Protein AF-A0A381ZMI6-F1 (afdb_monomer_lite)

Organism: NCBI:txid408172

Foldseek 3Di:
DDDDDDDDDDDDDDDDDDPPPDDDDDDDDDDDDDPPPPPPPPPPDDDDDDQDDAQQKKFKDFPLDAPDVVNLQVLAPPDDSVVTDIWGPFEECPDDDDPGRHHDVPPVPRGDDMDIDDDGDDDDPPPDPDDDDDDDDPDDDWDHDNSHTDD

Structure (mmCIF, N/CA/C/O backbone):
data_AF-A0A381ZMI6-F1
#
_entry.id   AF-A0A381ZMI6-F1
#
loop_
_atom_site.group_PDB
_atom_site.id
_atom_site.type_symbol
_atom_site.label_atom_id
_atom_site.label_alt_id
_atom_site.label_comp_id
_atom_site.label_asym_id
_atom_site.label_entity_id
_atom_site.label_seq_id
_atom_site.pdbx_PDB_ins_code
_atom_site.Cartn_x
_atom_site.Cartn_y
_atom_site.Cartn_z
_atom_site.occupancy
_atom_site.B_iso_or_equiv
_atom_site.auth_seq_id
_atom_site.auth_comp_id
_atom_site.auth_asym_id
_atom_site.auth_atom_id
_atom_site.pdbx_PDB_model_num
ATOM 1 N N . MET A 1 1 ? -14.728 66.797 16.050 1.00 37.75 1 MET A N 1
ATOM 2 C CA . MET A 1 1 ? -14.483 68.125 16.665 1.00 37.75 1 MET A CA 1
ATOM 3 C C . MET A 1 1 ? -15.867 68.757 16.794 1.00 37.75 1 MET A C 1
ATOM 5 O O . MET A 1 1 ? -16.529 68.810 15.778 1.00 37.75 1 MET A O 1
ATOM 9 N N . ALA A 1 2 ? -16.481 69.086 17.925 1.00 39.16 2 ALA A N 1
ATOM 10 C CA . ALA A 1 2 ? -16.093 69.339 19.309 1.00 39.16 2 ALA A CA 1
ATOM 11 C C . ALA A 1 2 ? -17.237 68.814 20.220 1.00 39.16 2 ALA A C 1
ATOM 13 O O . ALA A 1 2 ? -18.387 68.775 19.801 1.00 39.16 2 ALA A O 1
ATOM 14 N N . LYS A 1 3 ? -16.926 68.111 21.312 1.00 35.44 3 LYS A N 1
ATOM 15 C CA . LYS A 1 3 ? -16.911 68.588 22.712 1.00 35.44 3 LYS A CA 1
ATOM 16 C C . LYS A 1 3 ? -18.192 69.282 23.216 1.00 35.44 3 LYS A C 1
ATOM 18 O O . LYS A 1 3 ? -18.594 70.330 22.735 1.00 35.44 3 LYS A O 1
ATOM 23 N N . GLN A 1 4 ? -18.712 68.642 24.265 1.00 36.41 4 GLN A N 1
ATOM 24 C CA . GLN A 1 4 ? -19.677 69.055 25.284 1.00 36.41 4 GLN A CA 1
ATOM 25 C C . GLN A 1 4 ? -19.602 70.530 25.725 1.00 36.41 4 GLN A C 1
ATOM 27 O O . GLN A 1 4 ? -18.522 71.091 25.885 1.00 36.41 4 GLN A O 1
ATOM 32 N N . GLY A 1 5 ? -20.768 71.064 26.085 1.00 35.69 5 GLY A N 1
ATOM 33 C CA . GLY A 1 5 ? -21.001 72.077 27.123 1.00 35.69 5 GLY A CA 1
ATOM 34 C C . GLY A 1 5 ? -22.378 71.760 27.734 1.00 35.69 5 GLY A C 1
ATOM 35 O O . GLY A 1 5 ? -23.209 71.186 27.043 1.00 35.69 5 GLY A O 1
ATOM 36 N N . ALA A 1 6 ? -22.711 72.007 28.996 1.00 40.53 6 ALA A N 1
ATOM 37 C CA . ALA A 1 6 ? -22.186 72.968 29.947 1.00 40.53 6 ALA A CA 1
ATOM 38 C C . ALA A 1 6 ? -22.524 72.548 31.399 1.00 40.53 6 ALA A C 1
ATOM 40 O O . ALA A 1 6 ? -23.236 71.576 31.646 1.00 40.53 6 ALA A O 1
ATOM 41 N N . VAL A 1 7 ? -21.964 73.306 32.338 1.00 42.56 7 VAL A N 1
ATOM 42 C CA . VAL A 1 7 ? -21.950 73.138 33.798 1.00 42.56 7 VAL A CA 1
ATOM 43 C C . VAL A 1 7 ? -23.235 73.667 34.479 1.00 42.56 7 VAL A C 1
ATOM 45 O O . VAL A 1 7 ? -23.800 74.652 34.018 1.00 42.56 7 VAL A O 1
ATOM 48 N N . MET A 1 8 ? -23.633 72.976 35.568 1.00 38.25 8 MET A N 1
ATOM 49 C CA . MET A 1 8 ? -24.393 73.318 36.812 1.00 38.25 8 MET A CA 1
ATOM 50 C C . MET A 1 8 ? -24.779 74.807 37.040 1.00 38.25 8 MET A C 1
ATOM 52 O O . MET A 1 8 ? -23.976 75.644 36.636 1.00 38.25 8 MET A O 1
ATOM 56 N N . PRO A 1 9 ? -25.844 75.201 37.805 1.00 45.94 9 PRO A N 1
ATOM 57 C CA . PRO A 1 9 ? -26.228 74.653 39.129 1.00 45.94 9 PRO A CA 1
ATOM 58 C C . PRO A 1 9 ? -27.733 74.772 39.525 1.00 45.94 9 PRO A C 1
ATOM 60 O O . PRO A 1 9 ? -28.546 75.339 38.805 1.00 45.94 9 PRO A O 1
ATOM 63 N N . GLY A 1 10 ? -28.122 74.289 40.714 1.00 42.16 10 GLY A N 1
ATOM 64 C CA . GLY A 1 10 ? -29.425 74.641 41.307 1.00 42.16 10 GLY A CA 1
ATOM 65 C C . GLY A 1 10 ? -29.838 73.766 42.490 1.00 42.16 10 GLY A C 1
ATOM 66 O O . GLY A 1 10 ? -30.166 72.599 42.318 1.00 42.16 10 GLY A O 1
ATOM 67 N N . ALA A 1 11 ? -29.809 74.333 43.695 1.00 44.09 11 ALA A N 1
ATOM 68 C CA . ALA A 1 11 ? -30.205 73.686 44.943 1.00 44.09 11 ALA A CA 1
ATOM 69 C C . ALA A 1 11 ? -31.689 73.929 45.308 1.00 44.09 11 ALA A C 1
ATOM 71 O O . ALA A 1 11 ? -32.264 74.936 44.899 1.00 44.09 11 ALA A O 1
ATOM 72 N N . TRP A 1 12 ? -32.190 73.055 46.203 1.00 32.69 12 TRP A N 1
ATOM 73 C CA . TRP A 1 12 ? -33.385 73.128 47.084 1.00 32.69 12 TRP A CA 1
ATOM 74 C C . TRP A 1 12 ? -34.734 72.595 46.550 1.00 32.69 12 TRP A C 1
ATOM 76 O O . TRP A 1 12 ? -34.969 72.661 45.349 1.00 32.69 12 TRP A O 1
ATOM 86 N N . PRO A 1 13 ? -35.677 72.122 47.413 1.00 45.28 13 PRO A N 1
ATOM 87 C CA . PRO A 1 13 ? -35.641 71.942 48.877 1.00 45.28 13 PRO A CA 1
ATOM 88 C C . PRO A 1 13 ? -35.983 70.508 49.362 1.00 45.28 13 PRO A C 1
ATOM 90 O O . PRO A 1 13 ? -36.653 69.725 48.687 1.00 45.28 13 PRO A O 1
ATOM 93 N N . LYS A 1 14 ? -35.576 70.178 50.599 1.00 51.84 14 LYS A N 1
ATOM 94 C CA . LYS A 1 14 ? -36.028 68.975 51.320 1.00 51.84 14 LYS A CA 1
ATOM 95 C C . LYS A 1 14 ? -37.516 69.115 51.665 1.00 51.84 14 LYS A C 1
ATOM 97 O O . LYS A 1 14 ? -37.888 70.046 52.373 1.00 51.84 14 LYS A O 1
ATOM 102 N N . ARG A 1 15 ? -38.362 68.191 51.197 1.00 52.03 15 ARG A N 1
ATOM 103 C CA . ARG A 1 15 ? -39.734 68.042 51.704 1.00 52.03 15 ARG A CA 1
ATOM 104 C C . ARG A 1 15 ? -39.728 67.066 52.878 1.00 52.03 15 ARG A C 1
ATOM 106 O O . ARG A 1 15 ? -39.367 65.906 52.706 1.00 52.03 15 ARG A O 1
ATOM 113 N N . ASN A 1 16 ? -40.118 67.569 54.049 1.00 49.28 16 ASN A N 1
ATOM 114 C CA . ASN A 1 16 ? -40.452 66.782 55.233 1.00 49.28 16 ASN A CA 1
ATOM 115 C C . ASN A 1 16 ? -41.575 65.797 54.881 1.00 49.28 16 ASN A C 1
ATOM 117 O O . ASN A 1 16 ? -42.679 66.226 54.544 1.00 49.28 16 ASN A O 1
ATOM 121 N N . ILE A 1 17 ? -41.289 64.496 54.949 1.00 56.69 17 ILE A N 1
ATOM 122 C CA . ILE A 1 17 ? -42.307 63.445 54.908 1.00 56.69 17 ILE A CA 1
ATOM 123 C C . ILE A 1 17 ? -42.584 63.035 56.353 1.00 56.69 17 ILE A C 1
ATOM 125 O O . ILE A 1 17 ? -41.675 62.652 57.083 1.00 56.69 17 ILE A O 1
ATOM 129 N N . ASP A 1 18 ? -43.844 63.193 56.739 1.00 57.88 18 ASP A N 1
ATOM 130 C CA . ASP A 1 18 ? -44.426 62.813 58.023 1.00 57.88 18 ASP A CA 1
ATOM 131 C C . ASP A 1 18 ? -44.352 61.280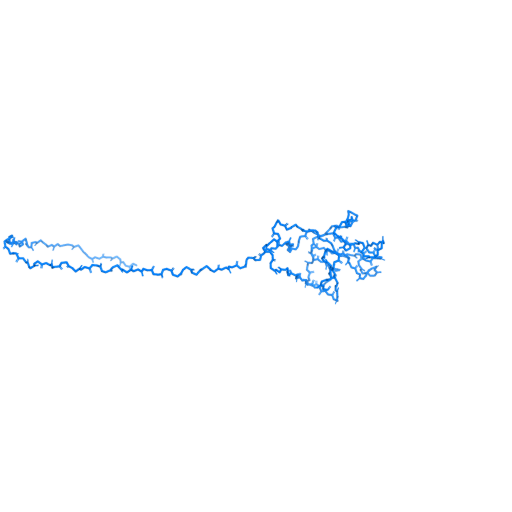 58.216 1.00 57.88 18 ASP A C 1
ATOM 133 O O . ASP A 1 18 ? -44.862 60.552 57.354 1.00 57.88 18 ASP A O 1
ATOM 137 N N . PRO A 1 19 ? -43.690 60.773 59.276 1.00 52.41 19 PRO A N 1
ATOM 138 C CA . PRO A 1 19 ? -43.442 59.343 59.461 1.00 52.41 19 PRO A CA 1
ATOM 139 C C . PRO A 1 19 ? -44.691 58.506 59.794 1.00 52.41 19 PRO A C 1
ATOM 141 O O . PRO A 1 19 ? -44.605 57.282 59.720 1.00 52.41 19 PRO A O 1
ATOM 144 N N . ASP A 1 20 ? -45.849 59.115 60.073 1.00 52.78 20 ASP A N 1
ATOM 145 C CA . ASP A 1 20 ? -47.028 58.387 60.577 1.00 52.78 20 ASP A CA 1
ATOM 146 C C . ASP A 1 20 ? -48.112 58.078 59.525 1.00 52.78 20 ASP A C 1
ATOM 148 O O . ASP A 1 20 ? -49.201 57.594 59.847 1.00 52.78 20 ASP A O 1
ATOM 152 N N . LYS A 1 21 ? -47.830 58.264 58.229 1.00 53.06 21 LYS A N 1
ATOM 153 C CA . LYS A 1 21 ? -48.731 57.787 57.162 1.00 53.06 21 LYS A CA 1
ATOM 154 C C . LYS A 1 21 ? -48.449 56.329 56.801 1.00 53.06 21 LYS A C 1
ATOM 156 O O . LYS A 1 21 ? -47.732 56.029 55.848 1.00 53.06 21 LYS A O 1
ATOM 161 N N . ALA A 1 22 ? -49.069 55.419 57.548 1.00 52.47 22 ALA A N 1
ATOM 162 C CA . ALA A 1 22 ? -49.105 53.991 57.247 1.00 52.47 22 ALA A CA 1
ATOM 163 C C . ALA A 1 22 ? -49.754 53.718 55.869 1.00 52.47 22 ALA A C 1
ATOM 165 O O . ALA A 1 22 ? -50.953 53.922 55.674 1.00 52.47 22 ALA A O 1
ATOM 166 N N . GLY A 1 23 ? -48.950 53.259 54.904 1.00 54.94 23 GLY A N 1
ATOM 167 C CA . GLY A 1 23 ? -49.414 52.722 53.619 1.00 54.94 23 GLY A CA 1
ATOM 168 C C . GLY A 1 23 ? -49.861 51.253 53.730 1.00 54.94 23 GLY A C 1
ATOM 169 O O . GLY A 1 23 ? -49.452 50.557 54.661 1.00 54.94 23 GLY A O 1
ATOM 170 N N . PRO A 1 24 ? -50.708 50.758 52.808 1.00 54.81 24 PRO A N 1
ATOM 171 C CA . PRO A 1 24 ? -51.360 49.456 52.939 1.00 54.81 24 PRO A CA 1
ATOM 172 C C . PRO A 1 24 ? -50.378 48.279 52.852 1.00 54.81 24 PRO A C 1
ATOM 174 O O . PRO A 1 24 ? -49.489 48.232 52.002 1.00 54.81 24 PRO A O 1
ATOM 177 N N . THR A 1 25 ? -50.580 47.299 53.733 1.00 59.00 25 THR A N 1
ATOM 178 C CA . THR A 1 25 ? -49.790 46.072 53.858 1.00 59.00 25 THR A CA 1
ATOM 179 C C . THR A 1 25 ? -49.958 45.158 52.639 1.00 59.00 25 THR A C 1
ATOM 181 O O . THR A 1 25 ? -51.062 44.730 52.296 1.00 59.00 25 THR A O 1
ATOM 184 N N . LEU A 1 26 ? -48.845 44.825 51.977 1.00 46.81 26 LEU A N 1
ATOM 185 C CA . LEU A 1 26 ? -48.816 43.846 50.889 1.00 46.81 26 LEU A CA 1
ATOM 186 C C . LEU A 1 26 ? -48.977 42.431 51.461 1.00 46.81 26 LEU A C 1
ATOM 188 O O . LEU A 1 26 ? -48.197 42.002 52.312 1.00 46.81 26 LEU A O 1
ATOM 192 N N . ARG A 1 27 ? -49.983 41.689 50.985 1.00 55.06 27 ARG A N 1
ATOM 193 C CA . ARG A 1 27 ? -50.156 40.271 51.332 1.00 55.06 27 ARG A CA 1
ATOM 194 C C . ARG A 1 27 ? -49.198 39.409 50.496 1.00 55.06 27 ARG A C 1
ATOM 196 O O . ARG A 1 27 ? -49.142 39.603 49.282 1.00 55.06 27 ARG A O 1
ATOM 203 N N . PRO A 1 28 ? -48.484 38.436 51.087 1.00 52.53 28 PRO A N 1
ATOM 204 C CA . PRO A 1 28 ? -47.637 37.528 50.323 1.00 52.53 28 PRO A CA 1
ATOM 205 C C . PRO A 1 28 ? -48.489 36.508 49.552 1.00 52.53 28 PRO A C 1
ATOM 207 O O . PRO A 1 28 ? -49.405 35.900 50.105 1.00 52.53 28 PRO A O 1
ATOM 210 N N . VAL A 1 29 ? -48.171 36.303 48.272 1.00 56.78 29 VAL A N 1
ATOM 211 C CA . VAL A 1 29 ? -48.722 35.214 47.446 1.00 56.78 29 VAL A CA 1
ATOM 212 C C . VAL A 1 29 ? -47.821 33.975 47.529 1.00 56.78 29 VAL A C 1
ATOM 214 O O . VAL A 1 29 ? -46.596 34.116 47.517 1.00 56.78 29 VAL A O 1
ATOM 217 N N . PRO A 1 30 ? -48.379 32.751 47.599 1.00 52.62 30 PRO A N 1
ATOM 218 C CA . PRO A 1 30 ? -47.579 31.542 47.734 1.00 52.62 30 PRO A CA 1
ATOM 219 C C . PRO A 1 30 ? -46.930 31.166 46.394 1.00 52.62 30 PRO A C 1
ATOM 221 O O . PRO A 1 30 ? -47.610 30.970 45.386 1.00 52.62 30 PRO A O 1
ATOM 224 N N . PHE A 1 31 ? -45.603 31.028 46.389 1.00 56.56 31 PHE A N 1
ATOM 225 C CA . PHE A 1 31 ? -44.830 30.518 45.255 1.00 56.56 31 PHE A CA 1
ATOM 226 C C . PHE A 1 31 ? -45.160 29.033 45.024 1.00 56.56 31 PHE A C 1
ATOM 228 O O . PHE A 1 31 ? -44.743 28.162 45.790 1.00 56.56 31 PHE A O 1
ATOM 235 N N . LYS A 1 32 ? -45.911 28.717 43.962 1.00 51.25 32 LYS A N 1
ATOM 236 C CA . LYS A 1 32 ? -46.058 27.335 43.486 1.00 51.25 32 LYS A CA 1
ATOM 237 C C . LYS A 1 32 ? -44.734 26.895 42.857 1.00 51.25 32 LYS A C 1
ATOM 239 O O . LYS A 1 32 ? -44.227 27.556 41.956 1.00 51.25 32 LYS A O 1
ATOM 244 N N . ARG A 1 33 ? -44.176 25.786 43.354 1.00 57.72 33 ARG A N 1
ATOM 245 C CA . ARG A 1 33 ? -42.951 25.162 42.832 1.00 57.72 33 ARG A CA 1
ATOM 246 C C . ARG A 1 33 ? -43.142 24.829 41.348 1.00 57.72 33 ARG A C 1
ATOM 248 O O . ARG A 1 33 ? -43.928 23.947 41.020 1.00 57.72 33 ARG A O 1
ATOM 255 N N . LEU A 1 34 ? -42.428 25.529 40.467 1.00 54.03 34 LEU A N 1
ATOM 256 C CA . LEU A 1 34 ? -42.243 25.091 39.087 1.00 54.03 34 LEU A CA 1
ATOM 257 C C . LEU A 1 34 ? -41.265 23.913 39.108 1.00 54.03 34 LEU A C 1
ATOM 259 O O . LEU A 1 34 ? -40.076 24.095 39.368 1.00 54.03 34 LEU A O 1
ATOM 263 N N . THR A 1 35 ? -41.754 22.705 38.848 1.00 62.28 35 THR A N 1
ATOM 264 C CA . THR A 1 35 ? -40.879 21.576 38.530 1.00 62.28 35 THR A CA 1
ATOM 265 C C . THR A 1 35 ? -40.391 21.773 37.100 1.00 62.28 35 THR A C 1
ATOM 267 O O . THR A 1 35 ? -41.146 21.593 36.146 1.00 62.28 35 THR A O 1
ATOM 270 N N . LEU A 1 36 ? -39.138 22.197 36.948 1.00 50.53 36 LEU A N 1
ATOM 271 C CA . LEU A 1 36 ? -38.478 22.269 35.652 1.00 50.53 36 LEU A CA 1
ATOM 272 C C . LEU A 1 36 ? -38.138 20.836 35.217 1.00 50.53 36 LEU A C 1
ATOM 274 O O . LEU A 1 36 ? -37.161 20.254 35.684 1.00 50.53 36 LEU A O 1
ATOM 278 N N . CYS A 1 37 ? -38.955 20.246 34.344 1.00 55.22 37 CYS A N 1
ATOM 279 C CA . CYS A 1 37 ? -38.565 19.053 33.597 1.00 55.22 37 CYS A CA 1
ATOM 280 C C . CYS A 1 37 ? -37.443 19.443 32.626 1.00 55.22 37 CYS A C 1
ATOM 282 O O . CYS A 1 37 ? -37.697 19.879 31.506 1.00 55.22 37 CYS A O 1
ATOM 284 N N . GLY A 1 38 ? -36.192 19.332 33.073 1.00 57.75 38 GLY A N 1
ATOM 285 C CA . GLY A 1 38 ? -35.026 19.448 32.206 1.00 57.75 38 GLY A CA 1
ATOM 286 C C . GLY A 1 38 ? -34.953 18.234 31.286 1.00 57.75 38 GLY A C 1
ATOM 287 O O . GLY A 1 38 ? -34.506 17.169 31.704 1.00 57.75 38 GLY A O 1
ATOM 288 N N . LEU A 1 39 ? -35.405 18.381 30.040 1.00 63.94 39 LEU A N 1
ATOM 289 C CA . LEU A 1 39 ? -35.179 17.387 28.997 1.00 63.94 39 LEU A CA 1
ATOM 290 C C . LEU A 1 39 ? -33.698 17.458 28.591 1.00 63.94 39 LEU A C 1
ATOM 292 O O . LEU A 1 39 ? -33.299 18.298 27.785 1.00 63.94 39 LEU A O 1
ATOM 296 N N . LEU A 1 40 ? -32.865 16.612 29.198 1.00 64.06 40 LEU A N 1
ATOM 297 C CA . LEU A 1 40 ? -31.459 16.476 28.827 1.00 64.06 40 LEU A CA 1
ATOM 298 C C . LEU A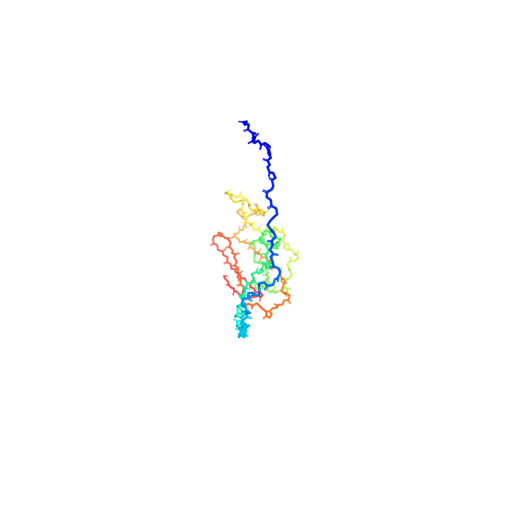 1 40 ? -31.376 15.682 27.514 1.00 64.06 40 LEU A C 1
ATOM 300 O O . LEU A 1 40 ? -31.342 14.454 27.513 1.00 64.06 40 LEU A O 1
ATOM 304 N N . LEU A 1 41 ? -31.375 16.387 26.383 1.00 62.25 41 LEU A N 1
ATOM 305 C CA . LEU A 1 41 ? -31.043 15.804 25.083 1.00 62.25 41 LEU A CA 1
ATOM 306 C C . LEU A 1 41 ? -29.547 15.465 25.068 1.00 62.25 41 LEU A C 1
ATOM 308 O O . LEU A 1 41 ? -28.704 16.312 24.777 1.00 62.25 41 LEU A O 1
ATOM 312 N N . LEU A 1 42 ? -29.210 14.215 25.391 1.00 63.22 42 LEU A N 1
ATOM 313 C CA . LEU A 1 42 ? -27.891 13.653 25.114 1.00 63.22 42 LEU A CA 1
ATOM 314 C C . LEU A 1 42 ? -27.756 13.478 23.598 1.00 63.22 42 LEU A C 1
ATOM 316 O O . LEU A 1 42 ? -28.139 12.455 23.033 1.00 63.22 42 LEU A O 1
ATOM 320 N N . ALA A 1 43 ? -27.222 14.495 22.926 1.00 62.97 43 ALA A N 1
ATOM 321 C CA . ALA A 1 43 ? -26.785 14.356 21.548 1.00 62.97 43 ALA A CA 1
ATOM 322 C C . ALA A 1 43 ? -25.566 13.420 21.517 1.00 62.97 43 ALA A C 1
ATOM 324 O O . ALA A 1 43 ? -24.445 13.821 21.831 1.00 62.97 43 ALA A O 1
ATOM 325 N N . VAL A 1 44 ? -25.783 12.156 21.150 1.00 62.53 44 VAL A N 1
ATOM 326 C CA . VAL A 1 44 ? -24.688 11.237 20.827 1.00 62.53 44 VAL A CA 1
ATOM 327 C C . VAL A 1 44 ? -24.116 11.670 19.479 1.00 62.53 44 VAL A C 1
ATOM 329 O O . VAL A 1 44 ? -24.670 11.364 18.427 1.00 62.5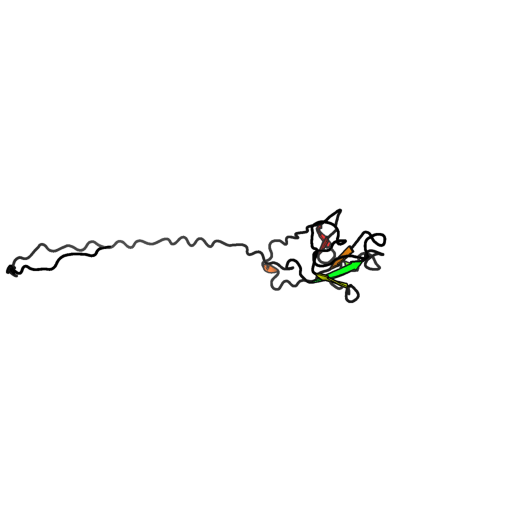3 44 VAL A O 1
ATOM 332 N N . SER A 1 45 ? -23.014 12.417 19.506 1.00 66.94 45 SER A N 1
ATOM 333 C CA . SER A 1 45 ? -22.214 12.680 18.310 1.00 66.94 45 SER A CA 1
ATOM 334 C C . SER A 1 45 ? -21.292 11.488 18.065 1.00 66.94 45 SER A C 1
ATOM 336 O O . SER A 1 45 ? -20.492 11.130 18.930 1.00 66.94 45 SER A O 1
ATOM 338 N N . ALA A 1 46 ? -21.402 10.860 16.895 1.00 64.38 46 ALA A N 1
ATOM 339 C CA . ALA A 1 46 ? -20.396 9.910 16.445 1.00 64.38 46 ALA A CA 1
ATOM 340 C C . ALA A 1 46 ? -19.138 10.700 16.058 1.00 64.38 46 ALA A C 1
ATOM 342 O O . ALA A 1 46 ? -19.147 11.456 15.085 1.00 64.38 46 ALA A O 1
ATOM 343 N N . ARG A 1 47 ? -18.057 10.548 16.828 1.00 70.06 47 ARG A N 1
ATOM 344 C CA . ARG A 1 47 ? -16.748 11.076 16.438 1.00 70.06 47 ARG A CA 1
ATOM 345 C C . ARG A 1 47 ? -16.098 10.097 15.468 1.00 70.06 47 ARG A C 1
ATOM 347 O O . ARG A 1 47 ? -15.921 8.932 15.803 1.00 70.06 47 ARG A O 1
ATOM 354 N N . GLY A 1 48 ? -15.766 10.576 14.271 1.00 74.88 48 GLY A N 1
ATOM 355 C CA . GLY A 1 48 ? -14.897 9.849 13.354 1.00 74.88 48 GLY A CA 1
ATOM 356 C C . GLY A 1 48 ? -13.442 10.050 13.760 1.00 74.88 48 GLY A C 1
ATOM 357 O O . GLY A 1 48 ? -12.996 11.188 13.898 1.00 74.88 48 GLY A O 1
ATOM 358 N N . GLU A 1 49 ? -12.713 8.957 13.945 1.00 84.94 49 GLU A N 1
ATOM 359 C CA . GLU A 1 49 ? -11.266 8.974 14.141 1.00 84.94 49 GLU A CA 1
ATOM 360 C C . GLU A 1 49 ? -10.558 8.620 12.829 1.00 84.94 49 GLU A C 1
ATOM 362 O O . GLU A 1 49 ? -10.984 7.728 12.094 1.00 84.94 49 GLU A O 1
ATOM 367 N N . SER A 1 50 ? -9.471 9.330 12.523 1.00 89.81 50 SER A N 1
ATOM 368 C CA . SER A 1 50 ? -8.616 9.007 11.382 1.00 89.81 50 SER A CA 1
ATOM 369 C C . SER A 1 50 ? -7.556 7.990 11.797 1.00 89.81 50 SER A C 1
ATOM 371 O O . SER A 1 50 ? -6.496 8.369 12.289 1.00 89.81 50 SER A O 1
ATOM 373 N N . LEU A 1 51 ? -7.811 6.713 11.520 1.00 92.06 51 LEU A N 1
ATOM 374 C CA . LEU A 1 51 ? -6.881 5.611 11.811 1.00 92.06 51 LEU A CA 1
ATOM 375 C C . LEU A 1 51 ? -5.610 5.658 10.956 1.00 92.06 51 LEU A C 1
ATOM 377 O O . LEU A 1 51 ? -4.528 5.267 11.387 1.00 92.06 51 LEU A O 1
ATOM 381 N N . VAL A 1 52 ? -5.747 6.158 9.727 1.00 94.31 52 VAL A N 1
ATOM 382 C CA . VAL A 1 52 ? -4.638 6.374 8.801 1.00 94.31 52 VAL A CA 1
ATOM 383 C C . VAL A 1 52 ? -4.721 7.811 8.292 1.00 94.31 52 VAL A C 1
ATOM 385 O O . VAL A 1 52 ? -5.571 8.110 7.455 1.00 94.31 52 VAL A O 1
ATOM 388 N N . PRO A 1 53 ? -3.866 8.720 8.792 1.00 93.00 53 PRO A N 1
ATOM 389 C CA . PRO A 1 53 ? -3.841 10.097 8.320 1.00 93.00 53 PRO A CA 1
ATOM 390 C C . PRO A 1 53 ? -3.466 10.193 6.838 1.00 93.00 53 PRO A C 1
ATOM 392 O O . PRO A 1 53 ? -2.632 9.423 6.341 1.00 93.00 53 PRO A O 1
ATOM 395 N N . ASN A 1 54 ? -4.018 11.202 6.161 1.00 91.00 54 ASN A N 1
ATOM 396 C CA . ASN A 1 54 ? -3.602 11.578 4.810 1.00 91.00 54 ASN A CA 1
ATOM 397 C C . ASN A 1 54 ? -2.090 11.836 4.768 1.00 91.00 54 ASN A C 1
ATOM 399 O O . ASN A 1 54 ? -1.528 12.438 5.685 1.00 91.00 54 ASN A O 1
ATOM 403 N N . TYR A 1 55 ? -1.438 11.413 3.686 1.00 92.62 55 TYR A N 1
ATOM 404 C CA . TYR A 1 55 ? -0.002 11.612 3.448 1.00 92.62 55 TYR A CA 1
ATOM 405 C C . TYR A 1 55 ? 0.920 10.981 4.506 1.00 92.62 55 TYR A C 1
ATOM 407 O O . TYR A 1 55 ? 2.092 11.366 4.605 1.00 92.62 55 TYR A O 1
ATOM 415 N N . SER A 1 56 ? 0.409 10.023 5.293 1.00 96.44 56 SER A N 1
ATOM 416 C CA . SER A 1 56 ? 1.213 9.204 6.206 1.00 96.44 56 SER A CA 1
ATOM 417 C C . SER A 1 56 ? 2.162 8.282 5.435 1.00 96.44 56 SER A C 1
ATOM 419 O O . SER A 1 56 ? 1.991 8.074 4.237 1.00 96.44 56 SER A O 1
ATOM 421 N N . ASN A 1 57 ? 3.177 7.729 6.105 1.00 98.00 57 ASN A N 1
ATOM 422 C CA . ASN A 1 57 ? 4.078 6.754 5.485 1.00 98.00 57 ASN A CA 1
ATOM 423 C C . ASN A 1 57 ? 3.377 5.407 5.279 1.00 98.00 57 ASN A C 1
ATOM 425 O O . ASN A 1 57 ? 2.695 4.913 6.185 1.00 98.00 57 ASN A O 1
ATOM 429 N N . TRP A 1 58 ? 3.591 4.817 4.109 1.00 98.44 58 TRP A N 1
ATOM 430 C CA . TRP A 1 58 ? 3.115 3.506 3.682 1.00 98.44 58 TRP A CA 1
ATOM 431 C C . TRP A 1 58 ? 4.292 2.649 3.231 1.00 98.44 58 TRP A C 1
ATOM 433 O O . TRP A 1 58 ? 5.270 3.167 2.684 1.00 98.44 58 TRP A O 1
ATOM 443 N N . LYS A 1 59 ? 4.161 1.334 3.416 1.00 98.69 59 LYS A N 1
ATOM 444 C CA . LYS A 1 59 ? 4.998 0.363 2.720 1.00 98.69 59 LYS A CA 1
ATOM 445 C C . LYS A 1 59 ? 4.487 0.218 1.294 1.00 98.69 59 LYS A C 1
ATOM 447 O O . LYS A 1 59 ? 3.273 0.161 1.081 1.00 98.69 59 LYS A O 1
ATOM 452 N N . TYR A 1 60 ? 5.396 0.140 0.333 1.00 98.62 60 TYR A N 1
ATOM 453 C CA . TYR A 1 60 ? 5.044 -0.131 -1.051 1.00 98.62 60 TYR A CA 1
ATOM 454 C C . TYR A 1 60 ? 6.044 -1.045 -1.754 1.00 98.62 60 TYR A C 1
ATOM 456 O O . TYR A 1 60 ? 7.241 -1.057 -1.453 1.00 98.62 60 TYR A O 1
ATOM 464 N N . LEU A 1 61 ? 5.536 -1.780 -2.737 1.00 98.56 61 LEU A N 1
ATOM 465 C CA . LEU A 1 61 ? 6.315 -2.648 -3.605 1.00 98.56 61 LEU A CA 1
ATOM 466 C C . LEU A 1 61 ? 5.917 -2.412 -5.063 1.00 98.56 61 LEU A C 1
ATOM 468 O O . LEU A 1 61 ? 4.737 -2.347 -5.404 1.00 98.56 61 LEU A O 1
ATOM 472 N N . GLU A 1 62 ? 6.927 -2.275 -5.918 1.00 98.06 62 GLU A N 1
ATOM 473 C CA . GLU A 1 62 ? 6.756 -2.162 -7.368 1.00 98.06 62 GLU A CA 1
ATOM 474 C C . GLU A 1 62 ? 6.234 -3.489 -7.926 1.00 98.06 62 GLU A C 1
ATOM 476 O O . GLU A 1 62 ? 6.864 -4.527 -7.721 1.00 98.06 62 GLU A O 1
ATOM 481 N N . GLY A 1 63 ? 5.119 -3.465 -8.656 1.00 97.50 63 GLY A N 1
ATOM 482 C CA . GLY A 1 63 ? 4.464 -4.664 -9.180 1.00 97.50 63 GLY A CA 1
ATOM 483 C C . GLY A 1 63 ? 5.141 -5.261 -10.412 1.00 97.50 63 GLY A C 1
ATOM 484 O O . GLY A 1 63 ? 4.526 -5.392 -11.466 1.00 97.50 63 GLY A O 1
ATOM 485 N N . LYS A 1 64 ? 6.430 -5.595 -10.296 1.00 97.38 64 LYS A N 1
ATOM 486 C CA . LYS A 1 64 ? 7.196 -6.333 -11.320 1.00 97.38 64 LYS A CA 1
ATOM 487 C C . LYS A 1 64 ? 6.911 -7.839 -11.293 1.00 97.38 64 LYS A C 1
ATOM 489 O O . LYS A 1 64 ? 7.141 -8.526 -12.280 1.00 97.38 64 LYS A O 1
ATOM 494 N N . ALA A 1 65 ? 6.441 -8.329 -10.154 1.00 96.69 65 ALA A N 1
ATOM 495 C CA . ALA A 1 65 ? 5.962 -9.679 -9.893 1.00 96.69 65 ALA A CA 1
ATOM 496 C C . ALA A 1 65 ? 4.904 -9.592 -8.781 1.00 96.69 65 ALA A C 1
ATOM 498 O O . ALA A 1 65 ? 4.657 -8.499 -8.260 1.00 96.69 65 ALA A O 1
ATOM 499 N N . GLU A 1 66 ? 4.305 -10.723 -8.402 1.00 97.25 66 GLU A N 1
ATOM 500 C CA . GLU A 1 66 ? 3.434 -10.739 -7.226 1.00 97.25 66 GLU A CA 1
ATOM 501 C C . GLU A 1 66 ? 4.168 -10.323 -5.949 1.00 97.25 66 GLU A C 1
ATOM 503 O O . GLU A 1 66 ? 5.375 -10.522 -5.798 1.00 97.25 66 GLU A O 1
ATOM 508 N N . ALA A 1 67 ? 3.406 -9.759 -5.011 1.00 97.94 67 ALA A N 1
ATOM 509 C CA . ALA A 1 67 ? 3.923 -9.264 -3.740 1.00 97.94 67 ALA A CA 1
ATOM 510 C C . ALA A 1 67 ? 4.420 -10.361 -2.789 1.00 97.94 67 ALA A C 1
ATOM 512 O O . ALA A 1 67 ? 5.186 -10.078 -1.864 1.00 97.94 67 ALA A O 1
ATOM 513 N N . SER A 1 68 ? 3.977 -11.598 -2.996 1.00 98.25 68 SER A N 1
ATOM 514 C CA . SER A 1 68 ? 4.378 -12.755 -2.206 1.00 98.25 68 SER A CA 1
ATOM 515 C C . SER A 1 68 ? 4.162 -14.058 -2.970 1.00 98.25 68 SER A C 1
ATOM 517 O O . SER A 1 68 ? 3.392 -14.110 -3.927 1.00 98.25 68 SER A O 1
ATOM 519 N N . ASP A 1 69 ? 4.788 -15.124 -2.479 1.00 96.69 69 ASP A N 1
ATOM 520 C CA . ASP A 1 69 ? 4.496 -16.505 -2.855 1.00 96.69 69 ASP A CA 1
ATOM 521 C C . ASP A 1 69 ? 4.175 -17.298 -1.569 1.00 96.69 69 ASP A C 1
ATOM 523 O O . ASP A 1 69 ? 5.049 -17.409 -0.704 1.00 96.69 69 ASP A O 1
ATOM 527 N N . PRO A 1 70 ? 2.926 -17.760 -1.357 1.00 97.38 70 PRO A N 1
ATOM 528 C CA . PRO A 1 70 ? 1.788 -17.680 -2.276 1.00 97.38 70 PRO A CA 1
ATOM 529 C C . PRO A 1 70 ? 1.255 -16.240 -2.468 1.00 97.38 70 PRO A C 1
ATOM 531 O O . PRO A 1 70 ? 1.415 -15.408 -1.568 1.00 97.38 70 PRO A O 1
ATOM 534 N N . PRO A 1 71 ? 0.543 -15.934 -3.576 1.00 97.25 71 PRO A N 1
ATOM 535 C CA . PRO A 1 71 ? 0.033 -14.583 -3.893 1.00 97.25 71 PRO A CA 1
ATOM 536 C C . PRO A 1 71 ? -0.939 -13.964 -2.878 1.00 97.25 71 PRO A C 1
ATOM 538 O O . PRO A 1 71 ? -1.270 -12.781 -2.948 1.00 97.25 71 PRO A O 1
ATOM 541 N N . THR A 1 72 ? -1.457 -14.760 -1.946 1.00 97.69 72 THR A N 1
ATOM 542 C CA . THR A 1 72 ? -2.377 -14.297 -0.902 1.00 97.69 72 THR A CA 1
ATOM 543 C C . THR A 1 72 ? -1.667 -13.900 0.387 1.00 97.69 72 THR A C 1
ATOM 545 O O . THR A 1 72 ? -2.230 -13.132 1.164 1.00 97.69 72 THR A O 1
ATOM 548 N N . ALA A 1 73 ? -0.430 -14.355 0.613 1.00 98.31 73 ALA A N 1
ATOM 549 C CA . ALA A 1 73 ? 0.255 -14.175 1.891 1.00 98.31 73 ALA A CA 1
ATOM 550 C C . ALA A 1 73 ? 0.448 -12.696 2.262 1.00 98.31 73 ALA A C 1
ATOM 552 O O . ALA A 1 73 ? 0.284 -12.340 3.426 1.00 98.31 73 ALA A O 1
ATOM 553 N N . TRP A 1 74 ? 0.715 -11.813 1.293 1.00 98.31 74 TRP A N 1
ATOM 554 C CA . TRP A 1 74 ? 0.914 -10.380 1.550 1.00 98.31 74 TRP A CA 1
ATOM 555 C C . TRP A 1 74 ? -0.315 -9.650 2.110 1.00 98.31 74 TRP A C 1
ATOM 557 O O . TRP A 1 74 ? -0.185 -8.545 2.642 1.00 98.31 74 TRP A O 1
ATOM 567 N N . ARG A 1 75 ? -1.505 -10.252 2.011 1.00 98.19 75 ARG A N 1
ATOM 568 C CA . ARG A 1 75 ? -2.785 -9.693 2.482 1.00 98.19 75 ARG A CA 1
ATOM 569 C C . ARG A 1 75 ? -2.979 -9.905 3.984 1.00 98.19 75 ARG A C 1
ATOM 571 O O . ARG A 1 75 ? -3.718 -9.159 4.625 1.00 98.19 75 ARG A O 1
ATOM 578 N N . GLU A 1 76 ? -2.285 -10.889 4.551 1.00 97.81 76 GLU A N 1
ATOM 579 C CA . GLU A 1 76 ? -2.413 -11.299 5.947 1.00 97.81 76 GLU A CA 1
ATOM 580 C C . GLU A 1 76 ? -1.788 -10.289 6.907 1.00 97.81 76 GLU A C 1
ATOM 582 O O . GLU A 1 76 ? -0.794 -9.635 6.589 1.00 97.81 76 GLU A O 1
ATOM 587 N N . LEU A 1 77 ? -2.325 -10.170 8.124 1.00 96.44 77 LEU A N 1
ATOM 588 C CA . LEU A 1 77 ? -1.826 -9.221 9.132 1.00 96.44 77 LEU A CA 1
ATOM 589 C C . LEU A 1 77 ? -0.359 -9.495 9.522 1.00 96.44 77 LEU A C 1
ATOM 591 O O . LEU A 1 77 ? 0.428 -8.562 9.709 1.00 96.44 77 LEU A O 1
ATOM 595 N N . ALA A 1 78 ? 0.012 -10.776 9.585 1.00 96.62 78 ALA A N 1
ATOM 596 C CA . ALA A 1 78 ? 1.330 -11.242 10.008 1.00 96.62 78 ALA A CA 1
ATOM 597 C C . ALA A 1 78 ? 2.409 -11.194 8.910 1.00 96.62 78 ALA A C 1
ATOM 599 O O . ALA A 1 78 ? 3.563 -11.496 9.202 1.00 96.62 78 ALA A O 1
ATOM 600 N N . PHE A 1 79 ? 2.070 -10.811 7.673 1.00 98.19 79 PHE A N 1
ATOM 601 C CA . PHE A 1 79 ? 3.054 -10.725 6.594 1.00 98.19 79 PHE A CA 1
ATOM 602 C C . PHE A 1 79 ? 4.198 -9.760 6.935 1.00 98.19 79 PHE A C 1
ATOM 604 O O . PHE A 1 79 ? 3.955 -8.644 7.425 1.00 98.19 79 PHE A O 1
ATOM 611 N N . ASP A 1 80 ? 5.422 -10.213 6.652 1.00 98.00 80 ASP A N 1
ATOM 612 C CA . ASP A 1 80 ? 6.651 -9.443 6.796 1.00 98.00 80 ASP A CA 1
ATOM 613 C C . ASP A 1 80 ? 6.902 -8.593 5.544 1.00 98.00 80 ASP A C 1
ATOM 615 O O . ASP A 1 80 ? 7.281 -9.083 4.482 1.00 98.00 80 ASP A O 1
ATOM 619 N N . ASP A 1 81 ? 6.682 -7.291 5.693 1.00 98.19 81 ASP A N 1
ATOM 620 C CA . ASP A 1 81 ? 6.886 -6.269 4.671 1.00 98.19 81 ASP A CA 1
ATOM 621 C C . ASP A 1 81 ? 8.168 -5.450 4.913 1.00 98.19 81 ASP 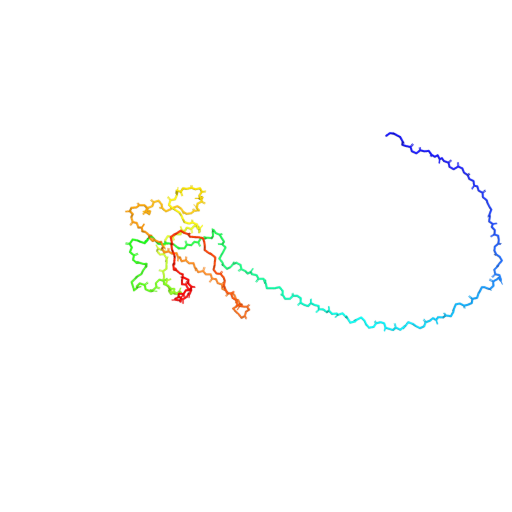A C 1
ATOM 623 O O . ASP A 1 81 ? 8.328 -4.367 4.344 1.00 98.19 81 ASP A O 1
ATOM 627 N N . ALA A 1 82 ? 9.117 -5.945 5.722 1.00 97.81 82 ALA A N 1
ATOM 628 C CA . ALA A 1 82 ? 10.348 -5.220 6.049 1.00 97.81 82 ALA A CA 1
ATOM 629 C C . ALA A 1 82 ? 11.159 -4.815 4.807 1.00 97.81 82 ALA A C 1
ATOM 631 O O . ALA A 1 82 ? 11.749 -3.735 4.779 1.00 97.81 82 ALA A O 1
ATOM 632 N N . HIS A 1 83 ? 11.136 -5.649 3.764 1.00 97.31 83 HIS A N 1
ATOM 633 C CA . HIS A 1 83 ? 11.839 -5.416 2.499 1.00 97.31 83 HIS A CA 1
ATOM 634 C C . HIS A 1 83 ? 11.108 -4.458 1.546 1.00 97.31 83 HIS A C 1
ATOM 636 O O . HIS A 1 83 ? 11.662 -4.075 0.514 1.00 97.31 83 HIS A O 1
ATOM 642 N N . TRP A 1 84 ? 9.865 -4.075 1.851 1.00 98.62 84 TRP A N 1
ATOM 643 C CA . TRP A 1 84 ? 9.125 -3.115 1.041 1.00 98.62 84 TRP A CA 1
ATOM 644 C C . TRP A 1 84 ? 9.670 -1.707 1.270 1.00 98.62 84 TRP A C 1
ATOM 646 O O . TRP A 1 84 ? 10.080 -1.333 2.376 1.00 98.62 84 TRP A O 1
ATOM 656 N N . LYS A 1 85 ? 9.633 -0.905 0.208 1.00 98.50 85 LYS A N 1
ATOM 657 C CA . LYS A 1 85 ? 10.038 0.499 0.248 1.00 98.50 85 LYS A CA 1
ATOM 658 C C . LYS A 1 85 ? 9.064 1.298 1.113 1.00 98.50 85 LYS A C 1
ATOM 660 O O . LYS A 1 85 ? 7.928 0.883 1.330 1.00 98.50 85 LYS A O 1
ATOM 665 N N . GLU A 1 86 ? 9.492 2.467 1.576 1.00 98.38 86 GLU A N 1
ATOM 666 C CA . GLU A 1 86 ? 8.638 3.408 2.308 1.00 98.38 86 GLU A CA 1
ATOM 667 C C . GLU A 1 86 ? 8.441 4.700 1.526 1.00 98.38 86 GLU A C 1
ATOM 669 O O . GLU A 1 86 ? 9.376 5.228 0.922 1.00 98.38 86 GLU A O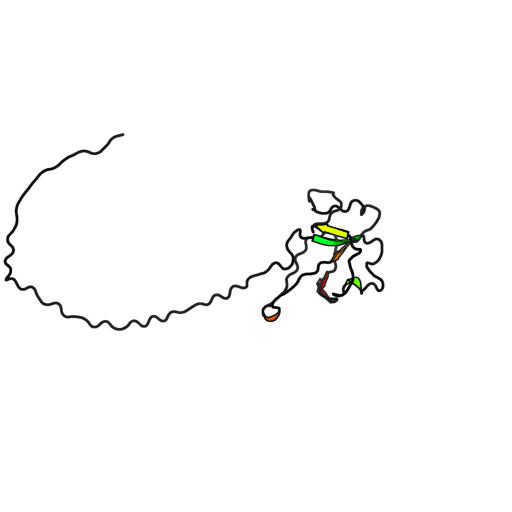 1
ATOM 674 N N . GLY A 1 87 ? 7.210 5.207 1.531 1.00 98.00 87 GLY A N 1
ATOM 675 C CA . GLY A 1 87 ? 6.840 6.455 0.875 1.00 98.00 87 GLY A CA 1
ATOM 676 C C . GLY A 1 87 ? 5.619 7.079 1.533 1.00 98.00 87 GLY A C 1
ATOM 677 O O . GLY A 1 87 ? 4.773 6.381 2.095 1.00 98.00 87 GLY A O 1
ATOM 678 N N . ARG A 1 88 ? 5.517 8.407 1.483 1.00 97.81 88 ARG A N 1
ATOM 679 C CA . ARG A 1 88 ? 4.308 9.112 1.926 1.00 97.81 88 ARG A CA 1
ATOM 680 C C . ARG A 1 88 ? 3.174 8.827 0.945 1.00 97.81 88 ARG A C 1
ATOM 682 O O . ARG A 1 88 ? 3.408 8.820 -0.261 1.00 97.81 88 ARG A O 1
ATOM 689 N N . SER A 1 89 ? 1.964 8.590 1.451 1.00 95.00 89 SER A N 1
ATOM 690 C CA . SER A 1 89 ? 0.814 8.260 0.603 1.00 95.00 89 SER A CA 1
ATOM 691 C C . SER A 1 89 ? 0.557 9.352 -0.433 1.00 95.00 89 SER A C 1
ATOM 693 O O . SER A 1 89 ? 0.867 10.514 -0.198 1.00 95.00 89 SER A O 1
ATOM 695 N N . GLY A 1 90 ? -0.046 8.986 -1.557 1.00 94.38 90 GLY A N 1
ATOM 696 C CA . GLY A 1 90 ? -0.042 9.813 -2.761 1.00 94.38 90 GLY A CA 1
ATOM 697 C C . GLY A 1 90 ? 1.115 9.365 -3.642 1.00 94.38 90 GLY A C 1
ATOM 698 O O . GLY A 1 90 ? 2.266 9.746 -3.436 1.00 94.38 90 GLY A O 1
ATOM 699 N N . PHE A 1 91 ? 0.776 8.504 -4.597 1.00 95.56 91 PHE A N 1
ATOM 700 C CA . PHE A 1 91 ? 1.710 7.869 -5.512 1.00 95.56 91 PHE A CA 1
ATOM 701 C C . PHE A 1 91 ? 1.356 8.289 -6.932 1.00 95.56 91 PHE A C 1
ATOM 703 O O . PHE A 1 91 ? 0.203 8.174 -7.345 1.00 95.56 91 PHE A O 1
ATOM 710 N N . SER A 1 92 ? 2.329 8.791 -7.682 1.00 94.25 92 SER A N 1
ATOM 711 C CA . SER A 1 92 ? 2.124 9.134 -9.088 1.00 94.25 92 SER A CA 1
ATOM 712 C C . SER A 1 92 ? 3.369 8.852 -9.907 1.00 94.25 92 SER A C 1
ATOM 714 O O . SER A 1 92 ? 4.468 8.733 -9.380 1.00 94.25 92 SER A O 1
ATOM 716 N N . ILE A 1 93 ? 3.211 8.805 -11.224 1.00 92.94 93 ILE A N 1
ATOM 717 C CA . ILE A 1 93 ? 4.334 8.735 -12.165 1.00 92.94 93 ILE A CA 1
ATOM 718 C C . ILE A 1 93 ? 5.011 10.100 -12.399 1.00 92.94 93 ILE A C 1
ATOM 720 O O . ILE A 1 93 ? 5.837 10.219 -13.296 1.00 92.94 93 ILE A O 1
ATOM 724 N N . GLY A 1 94 ? 4.647 11.141 -11.639 1.00 88.19 94 GLY A N 1
ATOM 725 C CA . GLY A 1 94 ? 5.247 12.477 -11.748 1.00 88.19 94 GLY A CA 1
ATOM 726 C C . GLY A 1 94 ? 4.745 13.315 -12.929 1.00 88.19 94 GLY A C 1
ATOM 727 O O . GLY A 1 94 ? 5.331 14.350 -13.230 1.00 88.19 94 GLY A O 1
ATOM 728 N N . TYR A 1 95 ? 3.667 12.890 -13.596 1.00 82.38 95 TYR A N 1
ATOM 729 C CA . TYR A 1 95 ? 3.041 13.629 -14.696 1.00 82.38 95 TYR A CA 1
ATOM 730 C C . TYR A 1 95 ? 1.700 14.239 -14.284 1.00 82.38 95 TYR A C 1
ATOM 732 O O . TYR A 1 95 ? 0.908 13.633 -13.562 1.00 82.38 95 TYR A O 1
ATOM 740 N N . GLY A 1 96 ? 1.407 15.422 -14.827 1.00 78.31 96 GLY A N 1
ATOM 741 C CA . GLY A 1 96 ? 0.163 16.150 -14.585 1.00 78.31 96 GLY A CA 1
ATOM 742 C C . GLY A 1 96 ? 0.291 17.208 -13.490 1.00 78.31 96 GLY A C 1
ATOM 743 O O . GLY A 1 96 ? 1.383 17.636 -13.139 1.00 78.31 96 GLY A O 1
ATOM 744 N N . ARG A 1 97 ? -0.854 17.680 -12.986 1.00 78.62 97 ARG A N 1
ATOM 745 C CA . ARG A 1 97 ? -0.927 18.767 -11.990 1.00 78.62 97 ARG A CA 1
ATOM 746 C C . ARG A 1 97 ? -0.919 18.279 -10.537 1.00 78.62 97 ARG A C 1
ATOM 748 O O . ARG A 1 97 ? -0.994 19.104 -9.634 1.00 78.62 97 ARG A O 1
ATOM 755 N N . TYR A 1 98 ? -0.895 16.966 -10.315 1.00 81.19 98 TYR A N 1
ATOM 756 C CA . TYR A 1 98 ? -0.919 16.388 -8.976 1.00 81.19 98 TYR A CA 1
ATOM 757 C C . TYR A 1 98 ? 0.508 16.211 -8.454 1.00 81.19 98 TYR A C 1
ATOM 759 O O . TYR A 1 98 ? 1.255 15.373 -8.960 1.00 81.19 98 TYR A O 1
ATOM 767 N N . ASP A 1 99 ? 0.862 16.999 -7.441 1.00 82.19 99 ASP A N 1
ATOM 768 C CA . ASP A 1 99 ? 2.138 16.897 -6.732 1.00 82.19 99 ASP A CA 1
ATOM 769 C C . ASP A 1 99 ? 2.048 15.794 -5.668 1.00 82.19 99 ASP A C 1
ATOM 771 O O . ASP A 1 99 ? 1.708 16.023 -4.504 1.00 82.19 99 ASP A O 1
ATOM 775 N N . ALA A 1 100 ? 2.234 14.554 -6.119 1.00 90.69 100 ALA A N 1
ATOM 776 C CA . ALA A 1 100 ? 2.202 13.385 -5.254 1.00 90.69 100 ALA A CA 1
ATOM 777 C C . ALA A 1 100 ? 3.456 13.353 -4.367 1.00 90.69 100 ALA A C 1
ATOM 779 O O . ALA A 1 100 ? 4.564 13.435 -4.900 1.00 90.69 100 ALA A O 1
ATOM 780 N N . PRO A 1 101 ? 3.329 13.135 -3.046 1.00 95.12 101 PRO A N 1
ATOM 781 C CA . PRO A 1 101 ? 4.495 13.037 -2.171 1.00 95.12 101 PRO A CA 1
ATOM 782 C C . PRO A 1 101 ? 5.488 11.934 -2.549 1.00 95.12 101 PRO A C 1
ATOM 784 O O . PRO A 1 101 ? 6.677 12.079 -2.272 1.00 95.12 101 PRO A O 1
ATOM 787 N N . THR A 1 102 ? 5.022 10.840 -3.160 1.00 96.88 102 THR A N 1
ATOM 788 C CA . THR A 1 102 ? 5.884 9.762 -3.656 1.00 96.88 102 THR A CA 1
ATOM 789 C C . THR A 1 102 ? 5.773 9.643 -5.173 1.00 96.88 102 THR A C 1
ATOM 791 O O . THR A 1 102 ? 4.725 9.283 -5.711 1.00 96.88 102 THR A O 1
ATOM 794 N N . VAL A 1 103 ? 6.884 9.893 -5.871 1.00 95.62 103 VAL A N 1
ATOM 795 C CA . VAL A 1 103 ? 6.961 9.763 -7.331 1.00 95.62 103 VAL A CA 1
ATOM 796 C C . VAL A 1 103 ? 7.587 8.423 -7.731 1.00 95.62 103 VAL A C 1
ATOM 798 O O . VAL A 1 103 ? 8.683 8.069 -7.297 1.00 95.62 103 VAL A O 1
ATOM 801 N N . LEU A 1 104 ? 6.897 7.681 -8.594 1.00 95.38 104 LEU A N 1
ATOM 802 C CA . LEU A 1 104 ? 7.250 6.356 -9.099 1.00 95.38 104 LEU A CA 1
ATOM 803 C C . LEU A 1 104 ? 8.028 6.452 -10.418 1.00 95.38 104 LEU A C 1
ATOM 805 O O . LEU A 1 104 ? 7.562 6.005 -11.468 1.00 95.38 104 LEU A O 1
ATOM 809 N N . TRP A 1 105 ? 9.235 7.021 -10.375 1.00 91.38 105 TRP A N 1
ATOM 810 C CA . TRP A 1 105 ? 10.070 7.229 -11.570 1.00 91.38 105 TRP A CA 1
ATOM 811 C C . TRP A 1 105 ? 10.330 5.954 -12.381 1.00 91.38 105 TRP A C 1
ATOM 813 O O . TRP A 1 105 ? 10.490 6.011 -13.596 1.00 91.38 105 TRP A O 1
ATOM 823 N N . GLY A 1 106 ? 10.347 4.798 -11.714 1.00 92.44 106 GLY A N 1
ATOM 824 C CA . GLY A 1 106 ? 10.573 3.504 -12.349 1.00 92.44 106 GLY A CA 1
ATOM 825 C C . GLY A 1 106 ? 9.339 2.868 -12.985 1.00 92.44 106 GLY A C 1
ATOM 826 O O . GLY A 1 106 ? 9.494 1.830 -13.609 1.00 92.44 106 GLY A O 1
ATOM 827 N N . MET A 1 107 ? 8.128 3.412 -12.833 1.00 95.44 107 MET A N 1
ATOM 828 C CA . MET A 1 107 ? 6.909 2.728 -13.292 1.00 95.44 107 MET A CA 1
ATOM 829 C C . MET A 1 107 ? 6.801 2.685 -14.819 1.00 95.44 107 MET A C 1
ATOM 831 O O . MET A 1 107 ? 6.487 1.644 -15.396 1.00 95.44 107 MET A O 1
ATOM 835 N N . ILE A 1 108 ? 7.111 3.798 -15.487 1.00 93.50 108 ILE A N 1
ATOM 836 C CA . ILE A 1 108 ? 6.941 3.935 -16.937 1.00 93.50 108 ILE A CA 1
ATOM 837 C C . ILE A 1 108 ? 7.818 2.911 -17.662 1.00 93.50 108 ILE A C 1
ATOM 839 O O . ILE A 1 108 ? 9.043 2.971 -17.597 1.00 93.50 108 ILE A O 1
ATOM 843 N N . GLY A 1 109 ? 7.165 1.971 -18.348 1.00 94.31 109 GLY A N 1
ATOM 844 C CA . GLY A 1 109 ? 7.819 0.919 -19.124 1.00 94.31 109 GLY A CA 1
ATOM 845 C C . GLY A 1 109 ? 8.340 -0.279 -18.322 1.00 94.31 109 GLY A C 1
ATOM 846 O O . GLY A 1 109 ? 8.921 -1.164 -18.940 1.00 94.31 109 GLY A O 1
ATOM 847 N N . ASN A 1 110 ? 8.143 -0.347 -16.994 1.00 97.31 110 ASN A N 1
ATOM 848 C CA . ASN A 1 110 ? 8.676 -1.457 -16.182 1.00 97.31 110 ASN A CA 1
ATOM 849 C C . ASN A 1 110 ? 7.629 -2.221 -15.360 1.00 97.31 110 ASN A C 1
ATOM 851 O O . ASN A 1 110 ? 7.811 -3.413 -15.132 1.00 97.31 110 ASN A O 1
ATOM 855 N N . TYR A 1 111 ? 6.579 -1.565 -14.860 1.00 96.88 111 TYR A N 1
ATOM 856 C CA . TYR A 1 111 ? 5.504 -2.225 -14.112 1.00 96.88 111 TYR A CA 1
ATOM 857 C C . TYR A 1 111 ? 4.206 -1.418 -14.184 1.00 96.88 111 TYR A C 1
ATOM 859 O O . TYR A 1 111 ? 4.227 -0.204 -14.376 1.00 96.88 111 TYR A O 1
ATOM 867 N N . HIS A 1 112 ? 3.071 -2.099 -14.024 1.00 94.75 112 HIS A N 1
ATOM 868 C CA . HIS A 1 112 ? 1.735 -1.505 -14.183 1.00 94.75 112 HIS A CA 1
ATOM 869 C C . HIS A 1 112 ? 0.908 -1.495 -12.895 1.00 94.75 112 HIS A C 1
ATOM 871 O O . HIS A 1 112 ? -0.165 -0.904 -12.866 1.00 94.75 112 HIS A O 1
ATOM 877 N N . SER A 1 113 ? 1.409 -2.117 -11.829 1.00 96.81 113 SER A N 1
ATOM 878 C CA . SER A 1 113 ? 0.742 -2.195 -10.532 1.00 96.81 113 SER A CA 1
ATOM 879 C C . SER A 1 113 ? 1.675 -1.775 -9.400 1.00 96.81 113 SER A C 1
ATOM 881 O O . SER A 1 113 ? 2.902 -1.763 -9.525 1.00 96.81 113 SER A O 1
ATOM 883 N N . LEU A 1 114 ? 1.073 -1.405 -8.277 1.00 97.69 114 LEU A N 1
ATOM 884 C CA . LEU A 1 114 ? 1.764 -1.047 -7.052 1.00 97.69 114 LEU A CA 1
ATOM 885 C C . LEU A 1 114 ? 1.058 -1.751 -5.901 1.00 97.69 114 LEU A C 1
ATOM 887 O O . LEU A 1 114 ? -0.157 -1.625 -5.758 1.00 97.69 114 LEU A O 1
ATOM 891 N N . PHE A 1 115 ? 1.813 -2.453 -5.066 1.00 98.50 115 PHE A N 1
ATOM 892 C CA . PHE A 1 115 ? 1.279 -2.977 -3.817 1.00 98.50 115 PHE A CA 1
ATOM 893 C C . PHE A 1 115 ? 1.507 -1.955 -2.719 1.00 98.50 115 PHE A C 1
ATOM 895 O O . PHE A 1 115 ? 2.600 -1.402 -2.598 1.00 98.50 115 PHE A O 1
ATOM 902 N N . LEU A 1 116 ? 0.474 -1.713 -1.921 1.00 98.44 116 LEU A N 1
ATOM 903 C CA . LEU A 1 116 ? 0.481 -0.759 -0.821 1.00 98.44 116 LEU A CA 1
ATOM 904 C C . LEU A 1 116 ? 0.078 -1.477 0.459 1.00 98.44 116 LEU A C 1
ATOM 906 O O . LEU A 1 116 ? -0.879 -2.251 0.465 1.00 98.44 116 LEU A O 1
ATOM 910 N N . ARG A 1 117 ? 0.788 -1.209 1.554 1.00 98.31 117 ARG A N 1
ATOM 911 C CA . ARG A 1 117 ? 0.498 -1.824 2.848 1.00 98.31 117 ARG A CA 1
ATOM 912 C C . ARG A 1 117 ? 0.677 -0.839 3.997 1.00 98.31 117 ARG A C 1
ATOM 914 O O . ARG A 1 117 ? 1.651 -0.086 4.068 1.00 98.31 117 ARG A O 1
ATOM 921 N N . LYS A 1 118 ? -0.297 -0.843 4.908 1.00 97.69 118 LYS A N 1
ATOM 922 C CA . LYS A 1 118 ? -0.327 0.003 6.102 1.00 97.69 118 LYS A CA 1
ATOM 923 C C . LYS A 1 118 ? -0.919 -0.768 7.268 1.00 97.69 118 LYS A C 1
ATOM 925 O O . LYS A 1 118 ? -2.051 -1.232 7.192 1.00 97.69 118 LYS A O 1
ATOM 930 N N . LYS A 1 119 ? -0.164 -0.840 8.363 1.00 96.25 119 LYS A N 1
ATOM 931 C CA . LYS A 1 119 ? -0.676 -1.265 9.667 1.00 96.25 119 LYS A CA 1
ATOM 932 C C . LYS A 1 119 ? -1.161 -0.034 10.432 1.00 96.25 119 LYS A C 1
ATOM 934 O O . LYS A 1 119 ? -0.525 1.024 10.386 1.00 96.25 119 LYS A O 1
ATOM 939 N N . PHE A 1 120 ? -2.284 -0.178 11.115 1.00 93.69 120 PHE A N 1
ATOM 940 C CA . PHE A 1 120 ? -2.820 0.784 12.071 1.00 93.69 120 PHE A CA 1
ATOM 941 C C . PHE A 1 120 ? -3.346 0.010 13.280 1.00 93.69 120 PHE A C 1
ATOM 943 O O . PHE A 1 120 ? -3.628 -1.184 13.176 1.00 93.69 120 PHE A O 1
ATOM 950 N N . THR A 1 121 ? -3.456 0.684 14.419 1.00 90.56 121 THR A N 1
ATOM 951 C CA . THR A 1 121 ? -3.903 0.072 15.673 1.00 90.56 121 THR A CA 1
ATOM 952 C C . THR A 1 121 ? -5.223 0.689 16.091 1.00 90.56 121 THR A C 1
ATOM 954 O O . THR A 1 121 ? -5.407 1.899 15.981 1.00 90.56 121 THR A O 1
ATOM 957 N N . LEU A 1 122 ? -6.118 -0.151 16.595 1.00 87.25 122 LEU A N 1
ATOM 958 C CA . LEU A 1 122 ? -7.358 0.241 17.246 1.00 87.25 122 LEU A CA 1
ATOM 959 C C . LEU A 1 122 ? -7.224 -0.083 18.732 1.00 87.25 122 LEU A C 1
ATOM 961 O O . LEU A 1 122 ? -6.850 -1.199 19.073 1.00 87.25 122 LEU A O 1
ATOM 965 N N . GLN A 1 123 ? -7.462 0.894 19.609 1.00 79.50 123 GLN A N 1
ATOM 966 C CA . GLN A 1 123 ? -7.364 0.668 21.057 1.00 79.50 123 GLN A 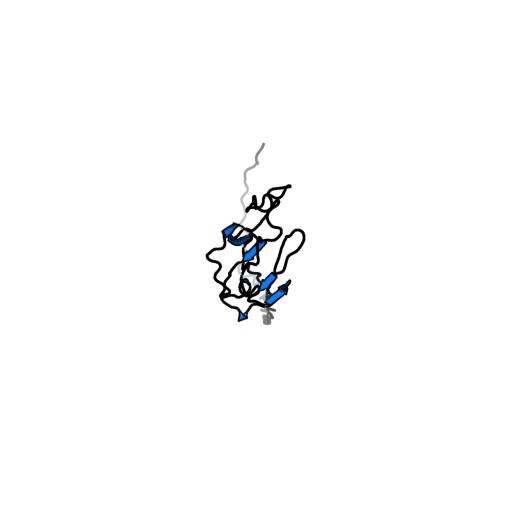CA 1
ATOM 967 C C . GLN A 1 123 ? -8.646 0.057 21.634 1.00 79.50 123 GLN A C 1
ATOM 969 O O . GLN A 1 123 ? -8.556 -0.865 22.435 1.00 79.50 123 GLN A O 1
ATOM 974 N N . ASP A 1 124 ? -9.821 0.514 21.183 1.00 78.88 124 ASP A N 1
ATOM 975 C CA . ASP A 1 124 ? -11.120 0.072 21.703 1.00 78.88 124 ASP A CA 1
ATOM 976 C C . ASP A 1 124 ? -12.085 -0.310 20.572 1.00 78.88 124 ASP A C 1
ATOM 978 O O . ASP A 1 124 ? -12.893 0.491 20.097 1.00 78.88 124 ASP A O 1
ATOM 982 N N . GLU A 1 125 ? -12.035 -1.570 20.146 1.00 77.25 125 GLU A N 1
ATOM 983 C CA . GLU A 1 125 ? -12.872 -2.070 19.046 1.00 77.25 125 GLU A CA 1
ATOM 984 C C . GLU A 1 125 ? -14.372 -2.094 19.383 1.00 77.25 125 GLU A C 1
ATOM 986 O O . GLU A 1 125 ? -15.213 -1.984 18.492 1.00 77.25 125 GLU A O 1
ATOM 991 N N . GLN A 1 126 ? -14.726 -2.169 20.672 1.00 79.38 126 GLN A N 1
ATOM 992 C CA . GLN A 1 126 ? -16.113 -2.335 21.132 1.00 79.38 126 GLN A CA 1
ATOM 993 C C . GLN A 1 126 ? -17.043 -1.165 20.775 1.00 79.38 126 GLN A C 1
ATOM 995 O O . GLN A 1 126 ? -18.263 -1.324 20.783 1.00 79.38 126 GLN A O 1
ATOM 1000 N N . TRP A 1 127 ? -16.489 0.003 20.446 1.00 75.06 127 TRP A N 1
ATOM 1001 C CA . TRP A 1 127 ? -17.263 1.199 20.100 1.00 75.06 127 TRP A CA 1
ATOM 1002 C C . TRP A 1 127 ? -17.284 1.493 18.595 1.00 75.06 127 TRP A C 1
ATOM 1004 O O . TRP A 1 127 ? -17.907 2.469 18.163 1.00 75.06 127 TRP A O 1
ATOM 1014 N N . ILE A 1 128 ? -16.634 0.658 17.779 1.00 82.00 128 ILE A N 1
ATOM 1015 C CA . ILE A 1 128 ? -16.546 0.851 16.332 1.00 82.00 128 ILE A CA 1
ATOM 1016 C C . ILE A 1 128 ? -17.835 0.360 15.679 1.00 82.00 128 ILE A C 1
ATOM 1018 O O . ILE A 1 128 ? -18.134 -0.829 15.650 1.00 82.00 128 ILE A O 1
ATOM 1022 N N . LYS A 1 129 ? -18.602 1.292 15.109 1.00 85.81 129 LYS A N 1
ATOM 1023 C CA . LYS A 1 129 ? -19.836 0.968 14.372 1.00 85.81 129 LYS A CA 1
ATOM 1024 C C . LYS A 1 129 ? -19.590 0.642 12.902 1.00 85.81 129 LYS A C 1
ATOM 1026 O O . LYS A 1 129 ? -20.326 -0.138 12.310 1.00 85.81 129 LYS A O 1
ATOM 1031 N N . SER A 1 130 ? -18.600 1.293 12.303 1.00 88.19 130 SER A N 1
ATOM 1032 C CA . SER A 1 130 ? -18.267 1.164 10.886 1.00 88.19 130 SER A CA 1
ATOM 1033 C C . SER A 1 130 ? -16.859 1.682 10.630 1.00 88.19 130 SER A C 1
ATOM 1035 O O . SER A 1 130 ? -16.450 2.670 11.244 1.00 88.19 130 SER A O 1
ATOM 1037 N N . LEU A 1 131 ? -16.174 1.091 9.658 1.00 89.31 131 LEU A N 1
ATOM 1038 C CA . LEU A 1 131 ? -14.952 1.633 9.073 1.00 89.31 131 LEU A CA 1
ATOM 1039 C C . LEU A 1 131 ? -15.263 2.177 7.680 1.00 89.31 131 LEU A C 1
ATOM 1041 O O . LEU A 1 131 ? -16.065 1.603 6.947 1.00 89.31 131 LEU A O 1
ATOM 1045 N N . VAL A 1 132 ? -14.631 3.291 7.319 1.00 92.00 132 VAL A N 1
ATOM 1046 C CA . VAL A 1 132 ? -14.774 3.900 5.995 1.00 92.00 132 VAL A CA 1
ATOM 1047 C C . VAL A 1 132 ? -13.393 4.023 5.381 1.00 92.00 132 VAL A C 1
ATOM 1049 O O . VAL A 1 132 ? -12.535 4.720 5.923 1.00 92.00 132 VAL A O 1
ATOM 1052 N N . ILE A 1 133 ? -13.196 3.384 4.231 1.00 92.88 133 ILE A N 1
ATOM 1053 C CA . ILE A 1 133 ? -12.019 3.599 3.396 1.00 92.88 133 ILE A CA 1
ATOM 1054 C C . ILE A 1 133 ? -12.319 4.706 2.382 1.00 92.88 133 ILE A C 1
ATOM 1056 O O . ILE A 1 133 ? -13.390 4.749 1.778 1.00 92.88 133 ILE A O 1
ATOM 1060 N N . ARG A 1 134 ? -11.383 5.641 2.223 1.00 93.06 134 ARG A N 1
ATOM 1061 C CA . ARG A 1 134 ? -11.444 6.694 1.207 1.00 93.06 134 ARG A CA 1
ATOM 1062 C C . ARG A 1 134 ? -10.189 6.598 0.363 1.00 93.06 134 ARG A C 1
ATOM 1064 O O . ARG A 1 134 ? -9.090 6.684 0.905 1.00 93.06 134 ARG A O 1
ATOM 1071 N N . VAL A 1 135 ? -10.366 6.418 -0.939 1.00 92.75 135 VAL A N 1
ATOM 1072 C CA . VAL A 1 135 ? -9.270 6.266 -1.894 1.00 92.75 135 VAL A CA 1
ATOM 1073 C C . VAL A 1 135 ? -9.534 7.184 -3.077 1.00 92.75 135 VAL A C 1
ATOM 1075 O O . VAL A 1 135 ? -10.635 7.188 -3.623 1.00 92.75 135 VAL A O 1
ATOM 1078 N N . ASP A 1 136 ? -8.519 7.955 -3.451 1.00 92.94 136 ASP A N 1
ATOM 1079 C CA . ASP A 1 136 ? -8.431 8.613 -4.752 1.00 92.94 136 ASP A CA 1
ATOM 1080 C C . ASP A 1 136 ? -7.432 7.811 -5.591 1.00 92.94 136 ASP A C 1
ATOM 1082 O O . ASP A 1 136 ? -6.322 7.527 -5.129 1.00 92.94 136 ASP A O 1
ATOM 1086 N N . TYR A 1 137 ? -7.849 7.366 -6.772 1.00 93.19 137 TYR A N 1
ATOM 1087 C CA . TYR A 1 137 ? -7.076 6.458 -7.612 1.00 93.19 137 TYR A CA 1
ATOM 1088 C C . TYR A 1 137 ? -7.333 6.722 -9.095 1.00 93.19 137 TYR A C 1
ATOM 1090 O O . TYR A 1 137 ? -8.306 7.366 -9.491 1.00 93.19 137 TYR A O 1
ATOM 1098 N N . ARG A 1 138 ? -6.443 6.185 -9.928 1.00 89.69 138 ARG A N 1
ATOM 1099 C CA . ARG A 1 138 ? -6.585 6.134 -11.382 1.00 89.69 138 ARG A CA 1
ATOM 1100 C C . ARG A 1 138 ? -6.524 4.675 -11.823 1.00 89.69 138 ARG A C 1
ATOM 1102 O O . ARG A 1 138 ? -5.766 3.902 -11.247 1.00 89.69 138 ARG A O 1
ATOM 1109 N N . ASP A 1 139 ? -7.331 4.338 -12.823 1.00 92.25 139 ASP A N 1
ATOM 1110 C CA . ASP A 1 139 ? -7.562 2.992 -13.357 1.00 92.25 139 ASP A CA 1
ATOM 1111 C C . ASP A 1 139 ? -8.328 2.070 -12.393 1.00 92.25 139 ASP A C 1
ATOM 1113 O O . ASP A 1 139 ? -9.550 1.986 -12.498 1.00 92.25 139 ASP A O 1
ATOM 1117 N N . GLY A 1 140 ? -7.664 1.418 -11.434 1.00 95.12 140 GLY A N 1
ATOM 1118 C CA . GLY A 1 140 ? -8.312 0.454 -10.536 1.00 95.12 140 GLY A CA 1
ATOM 1119 C C . GLY A 1 140 ? -7.481 0.091 -9.308 1.00 95.12 140 GLY A C 1
ATOM 1120 O O . GLY A 1 140 ? -6.269 0.298 -9.279 1.00 95.12 140 GLY A O 1
ATOM 1121 N N . PHE A 1 141 ? -8.138 -0.462 -8.289 1.00 97.38 141 PHE A N 1
ATOM 1122 C CA . PHE A 1 141 ? -7.494 -1.019 -7.100 1.00 97.38 141 PHE A CA 1
ATOM 1123 C C . PHE A 1 141 ? -8.309 -2.195 -6.550 1.00 97.38 141 PHE A C 1
ATOM 1125 O O . PHE A 1 141 ? -9.477 -2.345 -6.892 1.00 97.38 141 PHE A O 1
ATOM 1132 N N . VAL A 1 142 ? -7.672 -2.999 -5.697 1.00 97.81 142 VAL A N 1
ATOM 1133 C CA . VAL A 1 142 ? -8.332 -3.971 -4.815 1.00 97.81 142 VAL A CA 1
ATOM 1134 C C . VAL A 1 142 ? -7.801 -3.727 -3.409 1.00 97.81 142 VAL A C 1
ATOM 1136 O O . VAL A 1 142 ? -6.594 -3.518 -3.236 1.00 97.81 142 VAL A O 1
ATOM 1139 N N . ALA A 1 143 ? -8.672 -3.723 -2.406 1.00 97.81 143 ALA A N 1
ATOM 1140 C CA . ALA A 1 143 ? -8.292 -3.517 -1.015 1.00 97.81 143 ALA A CA 1
ATOM 1141 C C . ALA A 1 143 ? -8.611 -4.735 -0.151 1.00 97.81 143 ALA A C 1
ATOM 1143 O O . ALA A 1 143 ? -9.687 -5.323 -0.234 1.00 97.81 143 ALA A O 1
ATOM 1144 N N . TYR A 1 144 ? -7.680 -5.046 0.750 1.00 98.19 144 TYR A N 1
ATOM 1145 C CA . TYR A 1 144 ? -7.831 -6.097 1.746 1.00 98.19 144 TYR A CA 1
ATOM 1146 C C . TYR A 1 144 ? -7.696 -5.507 3.148 1.00 98.19 144 TYR A C 1
ATOM 1148 O O . TYR A 1 144 ? -6.806 -4.693 3.404 1.00 98.19 144 TYR A O 1
ATOM 1156 N N . LEU A 1 145 ? -8.547 -5.951 4.068 1.00 96.50 145 LEU A N 1
ATOM 1157 C CA . LEU A 1 145 ? -8.432 -5.690 5.496 1.00 96.50 145 LEU A CA 1
ATOM 1158 C C . LEU A 1 145 ? -8.272 -7.027 6.216 1.00 96.50 145 LEU A C 1
ATOM 1160 O O . LEU A 1 145 ? -9.187 -7.847 6.213 1.00 96.50 145 LEU A O 1
ATOM 1164 N N . ASN A 1 146 ? -7.100 -7.243 6.819 1.00 95.69 146 ASN A N 1
ATOM 1165 C CA . ASN A 1 146 ? -6.762 -8.477 7.537 1.00 95.69 146 ASN A CA 1
ATOM 1166 C C . ASN A 1 146 ? -7.086 -9.746 6.715 1.00 95.69 146 ASN A C 1
ATOM 1168 O O . ASN A 1 146 ? -7.843 -10.602 7.161 1.00 95.69 146 ASN A O 1
ATOM 1172 N N . GLY A 1 147 ? -6.570 -9.823 5.483 1.00 97.31 147 GLY A N 1
ATOM 1173 C CA . GLY A 1 147 ? -6.780 -10.954 4.567 1.00 97.31 147 GLY A CA 1
ATOM 1174 C C . GLY A 1 147 ? -8.108 -10.950 3.793 1.00 97.31 147 GLY A C 1
ATOM 1175 O O . GLY A 1 147 ? -8.202 -11.599 2.754 1.00 97.31 147 GLY A O 1
ATOM 1176 N N . THR A 1 148 ? -9.115 -10.184 4.225 1.00 96.81 148 THR A N 1
ATOM 1177 C CA . THR A 1 148 ? -10.446 -10.156 3.588 1.00 96.81 148 THR A CA 1
ATOM 1178 C C . THR A 1 148 ? -10.547 -9.033 2.560 1.00 96.81 148 THR A C 1
ATOM 1180 O O . THR A 1 148 ? -10.234 -7.890 2.879 1.00 96.81 148 THR A O 1
ATOM 1183 N N . GLU A 1 149 ? -10.991 -9.338 1.340 1.00 97.81 149 GLU A N 1
ATOM 1184 C CA . GLU A 1 149 ? -11.260 -8.337 0.296 1.00 97.81 149 GLU A CA 1
ATOM 1185 C C . GLU A 1 149 ? -12.455 -7.451 0.684 1.00 97.81 149 GLU A C 1
ATOM 1187 O O . GLU A 1 149 ? -13.477 -7.957 1.150 1.00 97.81 149 GLU A O 1
ATOM 1192 N N . ILE A 1 150 ? -12.325 -6.132 0.525 1.00 97.06 150 ILE A N 1
ATOM 1193 C CA . ILE A 1 150 ? -13.337 -5.152 0.959 1.00 97.06 150 ILE A CA 1
ATOM 1194 C C . ILE A 1 150 ? -13.735 -4.128 -0.112 1.00 97.06 150 ILE A C 1
ATOM 1196 O O . ILE A 1 150 ? -14.731 -3.428 0.086 1.00 97.06 150 ILE A O 1
ATOM 1200 N N . ALA A 1 151 ? -12.965 -3.996 -1.194 1.00 95.19 151 ALA A N 1
ATOM 1201 C CA . ALA A 1 151 ? -13.229 -3.091 -2.313 1.00 95.19 151 ALA A CA 1
ATOM 1202 C C . ALA A 1 151 ? -12.424 -3.500 -3.547 1.00 95.19 151 ALA A C 1
ATOM 1204 O O . ALA A 1 151 ? -11.311 -4.044 -3.345 1.00 95.19 151 ALA A O 1
#

Sequence (151 aa):
MAKQGAVMPGAWPKRNIDPDKAGPTLRPVPFKRLTLCGLLLLAVSARGESLVPNYSNWKYLEGKAEASDPPTAWRELAFDDAHWKEGRSGFSIGYGRYDAPTVLWGMIGNYHSLFLRKKFTLQDEQWIKSLVIRVDYRDGFVAYLNGTEIA

Radius of gyration: 37.78 Å; chains: 1; bounding box: 63×92×80 Å

Secondary structure (DSSP, 8-state):
------------------TT--PPPPPPPP----------------PPP-SS-TT-EEEEEE-SS-SSSSTTGGGSTT---TTSEEEES-EE-S-SS---SEE-TT-TTT-S-EEEE-----S-GGG----------SS----EETTEE--

pLDDT: mean 80.64, std 20.45, range [32.69, 98.69]